Protein AF-A0A0F9RCK2-F1 (afdb_monomer)

Radius of gyration: 15.79 Å; Cα contacts (8 Å, |Δi|>4): 192; chains: 1; bounding box: 38×40×36 Å

Structure (mmCIF, N/CA/C/O backbone):
data_AF-A0A0F9RCK2-F1
#
_entry.id   AF-A0A0F9RCK2-F1
#
loop_
_atom_site.group_PDB
_atom_site.id
_atom_site.type_symbol
_atom_site.label_atom_id
_atom_site.label_alt_id
_atom_site.label_comp_id
_atom_site.label_asym_id
_atom_site.label_entity_id
_atom_site.label_seq_id
_atom_site.pdbx_PDB_ins_code
_atom_site.Cartn_x
_atom_site.Cartn_y
_atom_site.Cartn_z
_atom_site.occupancy
_atom_site.B_iso_or_equiv
_atom_site.auth_seq_id
_atom_site.auth_comp_id
_atom_site.auth_asym_id
_atom_site.auth_atom_id
_atom_site.pdbx_PDB_model_num
ATOM 1 N N . MET A 1 1 ? -6.130 -1.123 -17.883 1.00 74.88 1 MET A N 1
ATOM 2 C CA . MET A 1 1 ? -4.800 -0.525 -18.127 1.00 74.88 1 MET A CA 1
ATOM 3 C C . MET A 1 1 ? -3.761 -1.608 -17.875 1.00 74.88 1 MET A C 1
ATOM 5 O O . MET A 1 1 ? -4.037 -2.481 -17.060 1.00 74.88 1 MET A O 1
ATOM 9 N N . GLU A 1 2 ? -2.631 -1.621 -18.583 1.00 87.81 2 GLU A N 1
ATOM 10 C CA . GLU A 1 2 ? -1.546 -2.560 -18.251 1.00 87.81 2 GLU A CA 1
ATOM 11 C C . GLU A 1 2 ? -0.786 -2.008 -17.026 1.00 87.81 2 GLU A C 1
ATOM 13 O O . GLU A 1 2 ? -0.338 -0.863 -17.091 1.00 87.81 2 GLU A O 1
ATOM 18 N N . PRO A 1 3 ? -0.683 -2.752 -15.907 1.00 93.19 3 PRO A N 1
ATOM 19 C CA . PRO A 1 3 ? 0.013 -2.284 -14.705 1.00 93.19 3 PRO A CA 1
ATOM 20 C C . PRO A 1 3 ? 1.535 -2.340 -14.873 1.00 93.19 3 PRO A C 1
ATOM 22 O O . PRO A 1 3 ? 2.035 -3.092 -15.712 1.00 93.19 3 PRO A O 1
ATOM 25 N N . LEU A 1 4 ? 2.283 -1.670 -13.988 1.00 91.81 4 LEU A N 1
ATOM 26 C CA . LEU A 1 4 ? 3.746 -1.843 -13.924 1.00 91.81 4 LEU A CA 1
ATOM 27 C C . LEU A 1 4 ? 4.154 -3.285 -13.597 1.00 91.81 4 LEU A C 1
ATOM 29 O O . LEU A 1 4 ? 5.189 -3.760 -14.058 1.00 91.81 4 LEU A O 1
ATOM 33 N N . SER A 1 5 ? 3.352 -3.996 -12.799 1.00 94.88 5 SER A N 1
ATOM 34 C CA . SER A 1 5 ? 3.598 -5.399 -12.470 1.00 94.88 5 SER A CA 1
ATOM 35 C C . SER A 1 5 ? 2.308 -6.134 -12.118 1.00 94.88 5 SER A C 1
ATOM 37 O O . SER A 1 5 ? 1.696 -5.903 -11.077 1.00 94.88 5 SER A O 1
ATOM 39 N N . LYS A 1 6 ? 1.912 -7.097 -12.961 1.00 96.56 6 LYS A N 1
ATOM 40 C CA . LYS A 1 6 ? 0.765 -7.983 -12.680 1.00 96.56 6 LYS A CA 1
ATOM 41 C C . LYS A 1 6 ? 0.979 -8.805 -11.409 1.00 96.56 6 LYS A C 1
ATOM 43 O O . LYS A 1 6 ? 0.042 -9.001 -10.645 1.00 96.56 6 LYS A O 1
ATOM 48 N N . ALA A 1 7 ? 2.212 -9.254 -11.173 1.00 96.88 7 ALA A N 1
ATOM 49 C CA . ALA A 1 7 ? 2.560 -10.020 -9.982 1.00 96.88 7 ALA A CA 1
ATOM 50 C C . ALA A 1 7 ? 2.448 -9.167 -8.707 1.00 96.88 7 ALA A C 1
ATOM 52 O O . ALA A 1 7 ? 1.982 -9.665 -7.686 1.00 96.88 7 ALA A O 1
ATOM 53 N N . PHE A 1 8 ? 2.788 -7.874 -8.779 1.00 97.88 8 PHE A N 1
ATOM 54 C CA . PHE A 1 8 ? 2.608 -6.967 -7.647 1.00 97.88 8 PHE A CA 1
ATOM 55 C C . PHE A 1 8 ? 1.126 -6.760 -7.322 1.00 97.88 8 PHE A C 1
ATOM 57 O O . PHE A 1 8 ? 0.749 -6.852 -6.159 1.00 97.88 8 PHE A O 1
ATOM 64 N N . ASN A 1 9 ? 0.259 -6.601 -8.330 1.00 98.38 9 ASN A N 1
ATOM 65 C CA . ASN A 1 9 ? -1.189 -6.531 -8.096 1.00 98.38 9 ASN A CA 1
ATOM 66 C C . ASN A 1 9 ? -1.710 -7.779 -7.362 1.00 98.38 9 ASN A C 1
ATOM 68 O O . ASN A 1 9 ? -2.509 -7.660 -6.437 1.00 98.38 9 ASN A O 1
ATOM 72 N N . VAL A 1 10 ? -1.236 -8.975 -7.739 1.00 98.19 10 VAL A N 1
ATOM 73 C CA . VAL A 1 10 ? -1.588 -10.224 -7.040 1.00 98.19 10 VAL A CA 1
ATOM 74 C C . VAL A 1 10 ? -1.110 -10.191 -5.588 1.00 98.19 10 VAL A C 1
ATOM 76 O O . VAL A 1 10 ? -1.874 -10.564 -4.696 1.00 98.19 10 VAL A O 1
ATOM 79 N N . ALA A 1 11 ? 0.110 -9.713 -5.329 1.00 98.44 11 ALA A N 1
ATOM 80 C CA . ALA A 1 11 ? 0.637 -9.580 -3.974 1.00 98.44 11 ALA A CA 1
ATOM 81 C C . ALA A 1 11 ? -0.206 -8.622 -3.120 1.00 98.44 11 ALA A C 1
ATOM 83 O O . ALA A 1 11 ? -0.597 -8.986 -2.012 1.00 98.44 11 ALA A O 1
ATOM 84 N N . VAL A 1 12 ? -0.553 -7.453 -3.665 1.00 98.69 12 VAL A N 1
ATOM 85 C CA . VAL A 1 12 ? -1.407 -6.451 -3.011 1.00 98.69 12 VAL A CA 1
ATOM 86 C C . VAL A 1 12 ? -2.754 -7.051 -2.616 1.00 98.69 12 VAL A C 1
ATOM 88 O O . VAL A 1 12 ? -3.128 -6.999 -1.446 1.00 98.69 12 VAL A O 1
ATOM 91 N N . ILE A 1 13 ? -3.460 -7.678 -3.561 1.00 98.50 13 ILE A N 1
ATOM 92 C CA . ILE A 1 13 ? -4.769 -8.293 -3.300 1.00 98.50 13 ILE A CA 1
ATOM 93 C C . ILE A 1 13 ? -4.653 -9.419 -2.267 1.00 98.50 13 ILE A C 1
ATOM 95 O O . ILE A 1 13 ? -5.479 -9.521 -1.361 1.00 98.50 13 ILE A O 1
ATOM 99 N N . THR A 1 14 ? -3.619 -10.255 -2.374 1.00 98.25 14 THR A N 1
ATOM 100 C CA . THR A 1 14 ? -3.404 -11.382 -1.454 1.00 98.25 14 THR A CA 1
ATOM 101 C C . THR A 1 14 ? -3.193 -10.899 -0.022 1.00 98.25 14 THR A C 1
ATOM 103 O O . THR A 1 14 ? -3.805 -11.434 0.904 1.00 98.25 14 THR A O 1
ATOM 106 N N . ILE A 1 15 ? -2.353 -9.880 0.169 1.00 98.62 15 ILE A N 1
ATOM 107 C CA . ILE A 1 15 ? -2.070 -9.327 1.495 1.00 98.62 15 ILE A CA 1
ATOM 108 C C . ILE A 1 15 ? -3.303 -8.604 2.039 1.00 98.62 15 ILE A C 1
ATOM 110 O O . ILE A 1 15 ? -3.713 -8.889 3.162 1.00 98.62 15 ILE A O 1
ATOM 114 N N . ALA A 1 16 ? -3.952 -7.754 1.238 1.00 98.56 16 ALA A N 1
ATOM 115 C CA . ALA A 1 16 ? -5.158 -7.042 1.654 1.00 98.56 16 ALA A CA 1
ATOM 116 C C . ALA A 1 16 ? -6.272 -8.004 2.102 1.00 98.56 16 ALA A C 1
ATOM 118 O O . ALA A 1 16 ? -6.837 -7.818 3.175 1.00 98.56 16 ALA A O 1
ATOM 119 N N . ASN A 1 17 ? -6.525 -9.084 1.353 1.00 98.06 17 ASN A N 1
ATOM 120 C CA . ASN A 1 17 ? -7.518 -10.101 1.722 1.00 98.06 17 ASN A CA 1
ATOM 121 C C . ASN A 1 17 ? -7.148 -10.870 2.996 1.00 98.06 17 ASN A C 1
ATOM 123 O O . ASN A 1 17 ? -8.029 -11.330 3.719 1.00 98.06 17 ASN A O 1
ATOM 127 N N . ARG A 1 18 ? -5.852 -11.033 3.285 1.00 97.88 18 ARG A N 1
ATOM 128 C CA . ARG A 1 18 ? -5.401 -11.680 4.521 1.00 97.88 18 ARG A CA 1
ATOM 129 C C . ARG A 1 18 ? -5.590 -10.778 5.740 1.00 97.88 18 ARG A C 1
ATOM 131 O O . ARG A 1 18 ? -5.920 -11.284 6.808 1.00 97.88 18 ARG A O 1
ATOM 138 N N . LEU A 1 19 ? -5.371 -9.476 5.579 1.00 97.88 19 LEU A N 1
ATOM 139 C CA . LEU A 1 19 ? -5.558 -8.481 6.639 1.00 97.88 19 LEU A CA 1
ATOM 140 C C . LEU A 1 19 ? -7.041 -8.163 6.873 1.00 97.88 19 LEU A C 1
ATOM 142 O O . LEU A 1 19 ? -7.450 -7.963 8.013 1.00 97.88 19 LEU A O 1
ATOM 146 N N . HIS A 1 20 ? -7.843 -8.188 5.806 1.00 97.38 20 HIS A N 1
ATOM 147 C CA . HIS A 1 20 ? -9.269 -7.857 5.803 1.00 97.38 20 HIS A CA 1
ATOM 148 C C . HIS A 1 20 ? -10.102 -9.015 5.221 1.00 97.38 20 HIS A C 1
ATOM 150 O O . HIS A 1 20 ? -10.667 -8.885 4.133 1.00 97.38 20 HIS A O 1
ATOM 156 N N . PRO A 1 21 ? -10.213 -10.167 5.912 1.00 96.94 21 PRO A N 1
ATOM 157 C CA . PRO A 1 21 ? -10.888 -11.359 5.380 1.00 96.94 21 PRO A CA 1
ATOM 158 C C . PRO A 1 21 ? -12.396 -11.172 5.146 1.00 96.94 21 PRO A C 1
ATOM 160 O O . PRO A 1 21 ? -13.001 -11.914 4.376 1.00 96.94 21 PRO A O 1
ATOM 163 N N . THR A 1 22 ? -13.011 -10.181 5.794 1.00 95.50 22 THR A N 1
ATOM 164 C CA . THR A 1 22 ? -14.413 -9.769 5.596 1.00 95.50 22 THR A CA 1
ATOM 165 C C . THR A 1 22 ? -14.548 -8.549 4.672 1.00 95.50 22 THR A C 1
ATOM 167 O O . THR A 1 22 ? -15.624 -7.946 4.577 1.00 95.50 22 THR A O 1
ATOM 170 N N . GLY A 1 23 ? -13.460 -8.185 3.989 1.00 96.75 23 GLY A N 1
ATOM 171 C CA . GLY A 1 23 ? -13.345 -7.009 3.136 1.00 96.75 23 GLY A CA 1
ATOM 172 C C . GLY A 1 23 ? -13.143 -5.702 3.906 1.00 96.75 23 GLY A C 1
ATOM 173 O O . GLY A 1 23 ? -13.084 -5.669 5.133 1.00 96.75 23 GLY A O 1
ATOM 174 N N . TYR A 1 24 ? -13.063 -4.619 3.143 1.00 98.31 24 TYR A N 1
ATOM 175 C CA . TYR A 1 24 ? -12.975 -3.231 3.594 1.00 98.31 24 TYR A CA 1
ATOM 176 C C . TYR A 1 24 ? -14.004 -2.394 2.824 1.00 98.31 24 TYR A C 1
ATOM 178 O O . TYR A 1 24 ? -14.537 -2.835 1.803 1.00 98.31 24 TYR A O 1
ATOM 186 N N . ASP A 1 25 ? -14.295 -1.202 3.325 1.00 98.31 25 ASP A N 1
ATOM 187 C CA . ASP A 1 25 ? -15.218 -0.253 2.715 1.00 98.31 25 ASP A CA 1
ATOM 188 C C . ASP A 1 25 ? -14.458 0.769 1.866 1.00 98.31 25 ASP A C 1
ATOM 190 O O . ASP A 1 25 ? -13.287 1.070 2.103 1.00 98.31 25 ASP A O 1
ATOM 194 N N . VAL A 1 26 ? -15.131 1.294 0.847 1.00 97.88 26 VAL A N 1
ATOM 195 C CA . VAL A 1 26 ? -14.572 2.250 -0.113 1.00 97.88 26 VAL A CA 1
ATOM 196 C C . VAL A 1 26 ? -15.529 3.434 -0.201 1.00 97.88 26 VAL A C 1
ATOM 198 O O . VAL A 1 26 ? -16.706 3.246 -0.513 1.00 97.88 26 VAL A O 1
ATOM 201 N N . GLY A 1 27 ? -15.055 4.650 0.076 1.00 95.94 27 GLY A N 1
ATOM 202 C CA . GLY A 1 27 ? -15.934 5.818 0.163 1.00 95.94 27 GLY A CA 1
ATOM 203 C C . GLY A 1 27 ? -15.222 7.168 0.211 1.00 95.94 27 GLY A C 1
ATOM 204 O O . GLY A 1 27 ? -14.001 7.254 0.105 1.00 95.94 27 GLY A O 1
ATOM 205 N N . ASP A 1 28 ? -16.027 8.222 0.329 1.00 93.62 28 ASP A N 1
ATOM 206 C CA . ASP A 1 28 ? -15.603 9.617 0.466 1.00 93.62 28 ASP A CA 1
ATOM 207 C C . ASP A 1 28 ? -16.640 10.353 1.348 1.00 93.62 28 ASP A C 1
ATOM 209 O O . ASP A 1 28 ? -17.830 10.311 1.013 1.00 93.62 28 ASP A O 1
ATOM 213 N N . PRO A 1 29 ? -16.257 10.969 2.485 1.00 92.38 29 PRO A N 1
ATOM 214 C CA . PRO A 1 29 ? -14.897 11.087 3.014 1.00 92.38 29 PRO A CA 1
ATOM 215 C C . PRO A 1 29 ? -14.349 9.768 3.568 1.00 92.38 29 PRO A C 1
ATOM 217 O O . PRO A 1 29 ? -15.085 8.957 4.129 1.00 92.38 29 PRO A O 1
ATOM 220 N N . ALA A 1 30 ? -13.037 9.584 3.436 1.00 94.75 30 ALA A N 1
ATOM 221 C CA . ALA A 1 30 ? -12.275 8.557 4.142 1.00 94.75 30 ALA A CA 1
ATOM 222 C C . ALA A 1 30 ? -11.375 9.213 5.206 1.00 94.75 30 ALA A C 1
ATOM 224 O O . ALA A 1 30 ? -11.096 10.412 5.096 1.00 94.75 30 ALA A O 1
ATOM 225 N N . PRO A 1 31 ? -10.919 8.464 6.227 1.00 96.69 31 PRO A N 1
ATOM 226 C CA . PRO A 1 31 ? -10.019 8.996 7.241 1.00 96.69 31 PRO A CA 1
ATOM 227 C C . PRO A 1 31 ? -8.751 9.614 6.644 1.00 96.69 31 PRO A C 1
ATOM 229 O O . PRO A 1 31 ? -8.097 9.025 5.788 1.00 96.69 31 PRO A O 1
ATOM 232 N N . SER A 1 32 ? -8.400 10.804 7.120 1.00 94.81 32 SER A N 1
ATOM 233 C CA . SER A 1 32 ? -7.214 11.568 6.707 1.00 94.81 32 SER A CA 1
ATOM 234 C C . SER A 1 32 ? -6.180 11.717 7.826 1.00 94.81 32 SER A C 1
ATOM 236 O O . SER A 1 32 ? -5.080 12.229 7.615 1.00 94.81 32 SER A O 1
ATOM 238 N N . THR A 1 33 ? -6.528 11.263 9.032 1.00 97.69 33 THR A N 1
ATOM 239 C CA . THR A 1 33 ? -5.650 11.230 10.201 1.00 97.69 33 THR A CA 1
ATOM 240 C C . THR A 1 33 ? -5.760 9.893 10.926 1.00 97.69 33 THR A C 1
ATOM 242 O O . THR A 1 33 ? -6.763 9.186 10.824 1.00 97.69 33 THR A O 1
ATOM 245 N N . LEU A 1 34 ? -4.745 9.570 11.734 1.00 98.00 34 LEU A N 1
ATOM 246 C CA . LEU A 1 34 ? -4.761 8.365 12.567 1.00 98.00 34 LEU A CA 1
ATOM 247 C C . LEU A 1 34 ? -5.948 8.357 13.540 1.00 98.00 34 LEU A C 1
ATOM 249 O O . LEU A 1 34 ? -6.542 7.306 13.757 1.00 98.00 34 LEU A O 1
ATOM 253 N N . GLN A 1 35 ? -6.307 9.521 14.089 1.00 98.38 35 GLN A N 1
ATOM 254 C CA . GLN A 1 35 ? -7.439 9.642 15.005 1.00 98.38 35 GLN A CA 1
ATOM 255 C C . GLN A 1 35 ? -8.759 9.325 14.294 1.00 98.38 35 GLN A C 1
ATOM 257 O O . GLN A 1 35 ? -9.513 8.486 14.769 1.00 98.38 35 GLN A O 1
ATOM 262 N N . GLU A 1 36 ? -9.002 9.922 13.122 1.00 98.38 36 GLU A N 1
ATOM 263 C CA . GLU A 1 36 ? -10.199 9.638 12.316 1.00 98.38 36 GLU A CA 1
ATOM 264 C C . GLU A 1 36 ? -10.286 8.157 11.931 1.00 98.38 36 GLU A C 1
ATOM 266 O O . GLU A 1 36 ? -11.368 7.570 11.951 1.00 98.38 36 GLU A O 1
ATOM 271 N N . LEU A 1 37 ? -9.144 7.538 11.614 1.00 98.25 37 LEU A N 1
ATOM 272 C CA . LEU A 1 37 ? -9.076 6.126 11.253 1.00 98.25 37 LEU A CA 1
ATOM 273 C C . LEU A 1 37 ? -9.424 5.229 12.446 1.00 98.25 37 LEU A C 1
ATOM 275 O O . LEU A 1 37 ? -10.226 4.303 12.319 1.00 98.25 37 LEU A O 1
ATOM 279 N N . GLN A 1 38 ? -8.845 5.520 13.612 1.00 98.44 38 GLN A N 1
ATOM 280 C CA . GLN A 1 38 ? -9.134 4.806 14.852 1.00 98.44 38 GLN A CA 1
ATOM 281 C C . GLN A 1 38 ? -10.599 4.966 15.257 1.00 98.44 38 GLN A C 1
ATOM 283 O O . GLN A 1 38 ? -11.246 3.971 15.573 1.00 98.44 38 GLN A O 1
ATOM 288 N N . ASP A 1 39 ? -11.144 6.181 15.200 1.00 98.38 39 ASP A N 1
ATOM 289 C CA . ASP A 1 39 ? -12.539 6.458 15.547 1.00 98.38 39 ASP A CA 1
ATOM 290 C C . ASP A 1 39 ? -13.508 5.728 14.613 1.00 98.38 39 ASP A C 1
ATOM 292 O O . ASP A 1 39 ? -14.483 5.126 15.076 1.00 98.38 39 ASP A O 1
ATOM 296 N N . HIS A 1 40 ? -13.212 5.713 13.309 1.00 98.19 40 HIS A N 1
ATOM 297 C CA . HIS A 1 40 ? -13.990 4.961 12.333 1.00 98.19 40 HIS A CA 1
ATOM 298 C C . HIS A 1 40 ? -13.988 3.464 12.662 1.00 98.19 40 HIS A C 1
ATOM 300 O O . HIS A 1 40 ? -15.058 2.886 12.854 1.00 98.19 40 HIS A O 1
ATOM 306 N N . ILE A 1 41 ? -12.809 2.847 12.799 1.00 97.88 41 ILE A N 1
ATOM 307 C CA . ILE A 1 41 ? -12.688 1.404 13.066 1.00 97.88 41 ILE A CA 1
ATOM 308 C C . ILE A 1 41 ? -13.317 1.039 14.416 1.00 97.88 41 ILE A C 1
ATOM 310 O O . ILE A 1 41 ? -14.009 0.028 14.510 1.00 97.88 41 ILE A O 1
ATOM 314 N N . ASN A 1 42 ? -13.148 1.864 15.452 1.00 97.62 42 ASN A N 1
ATOM 315 C CA . ASN A 1 42 ? -13.767 1.636 16.761 1.00 97.62 42 ASN A CA 1
ATOM 316 C C . ASN A 1 42 ? -15.303 1.688 16.703 1.00 97.62 42 ASN A C 1
ATOM 318 O O . ASN A 1 42 ? -15.968 1.029 17.499 1.00 97.62 42 ASN A O 1
ATOM 322 N N . THR A 1 43 ? -15.866 2.455 15.765 1.00 97.62 43 THR A N 1
ATOM 323 C CA . THR A 1 43 ? -17.317 2.607 15.597 1.00 97.62 43 THR A CA 1
ATOM 324 C C . THR A 1 43 ? -17.918 1.519 14.708 1.00 97.62 43 THR A C 1
ATOM 326 O O . THR A 1 43 ? -18.985 0.990 15.015 1.00 97.62 43 THR A O 1
ATOM 329 N N . THR A 1 44 ? -17.265 1.193 13.592 1.00 96.94 44 THR A N 1
ATOM 330 C CA . THR A 1 44 ? -17.819 0.319 12.542 1.00 96.94 44 THR A CA 1
ATOM 331 C C . THR A 1 44 ? -17.266 -1.104 12.587 1.00 96.94 44 THR A C 1
ATOM 333 O O . THR A 1 44 ? -17.877 -2.021 12.040 1.00 96.94 44 THR A O 1
ATOM 336 N N . GLY A 1 45 ? -16.099 -1.298 13.206 1.00 96.44 45 GLY A N 1
ATOM 337 C CA . GLY A 1 45 ? -15.321 -2.533 13.130 1.00 96.44 45 GLY A CA 1
ATOM 338 C C . GLY A 1 45 ? -14.717 -2.802 11.748 1.00 96.44 45 GLY A C 1
ATOM 339 O O . GLY A 1 45 ? -14.290 -3.929 11.494 1.00 96.44 45 GLY A O 1
ATOM 340 N N . ARG A 1 46 ? -14.713 -1.819 10.836 1.00 97.44 46 ARG A N 1
ATOM 341 C CA . ARG A 1 46 ? -14.286 -1.981 9.437 1.00 97.44 46 ARG A CA 1
ATOM 342 C C . ARG A 1 46 ? -13.286 -0.910 9.018 1.00 97.44 46 ARG A C 1
ATOM 344 O O . ARG A 1 46 ? -13.302 0.201 9.528 1.00 97.44 46 ARG A O 1
ATOM 351 N N . MET 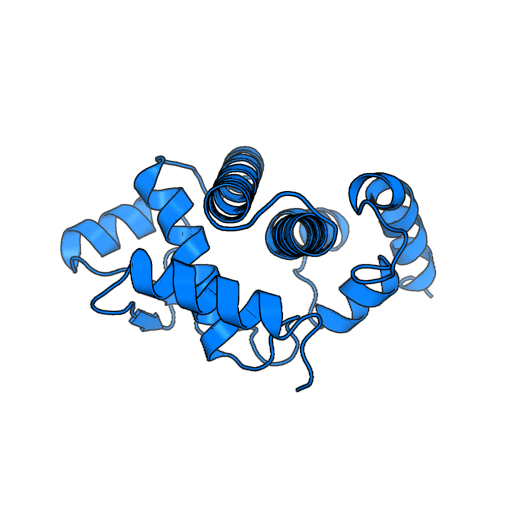A 1 47 ? -12.410 -1.268 8.082 1.00 98.31 47 MET A N 1
ATOM 352 C CA . MET A 1 47 ? -11.509 -0.338 7.398 1.00 98.31 47 MET A CA 1
ATOM 353 C C . MET A 1 47 ? -12.282 0.426 6.317 1.00 98.31 47 MET A C 1
ATOM 355 O O . MET A 1 47 ? -13.035 -0.206 5.581 1.00 98.31 47 MET A O 1
ATOM 359 N N . LEU A 1 48 ? -12.058 1.736 6.176 1.00 98.31 48 LEU A N 1
ATOM 360 C CA . LEU A 1 48 ? -12.629 2.571 5.112 1.00 98.31 48 LEU A CA 1
ATOM 361 C C . LEU A 1 48 ? -11.509 3.301 4.376 1.00 98.31 48 LEU A C 1
ATOM 363 O O . LEU A 1 48 ? -10.774 4.062 4.996 1.00 98.31 48 LEU A O 1
ATOM 367 N N . VAL A 1 49 ? -11.423 3.111 3.060 1.00 98.00 49 VAL A N 1
ATOM 368 C CA . VAL A 1 49 ? -10.408 3.752 2.212 1.00 98.00 49 VAL A CA 1
ATOM 369 C C . VAL A 1 49 ? -11.024 4.691 1.188 1.00 98.00 49 VAL A C 1
ATOM 371 O O . VAL A 1 49 ? -12.161 4.511 0.744 1.00 98.00 49 VAL A O 1
ATOM 374 N N . TRP A 1 50 ? -10.243 5.685 0.771 1.00 97.00 50 TRP A N 1
ATOM 375 C CA . TRP A 1 50 ? -10.690 6.659 -0.218 1.00 97.00 50 TRP A CA 1
ATOM 376 C C . TRP A 1 50 ? -10.865 6.048 -1.614 1.00 97.00 50 TRP A C 1
ATOM 378 O O . TRP A 1 50 ? -10.013 5.294 -2.093 1.00 97.00 50 TRP A O 1
ATOM 388 N N . ASN A 1 51 ? -11.956 6.414 -2.292 1.00 95.06 51 ASN A N 1
ATOM 389 C CA . ASN A 1 51 ? -12.340 5.858 -3.594 1.00 95.06 51 ASN A CA 1
ATOM 390 C C . ASN A 1 51 ? -11.744 6.591 -4.819 1.00 95.06 51 ASN A C 1
ATOM 392 O O . ASN A 1 51 ? -11.882 6.107 -5.946 1.00 95.06 51 ASN A O 1
ATOM 396 N N . GLY A 1 52 ? -11.085 7.738 -4.622 1.00 92.50 52 GLY A N 1
ATOM 397 C CA . GLY A 1 52 ? -10.603 8.607 -5.699 1.00 92.50 52 GLY A CA 1
ATOM 398 C C . GLY A 1 52 ? -9.241 8.239 -6.307 1.00 92.50 52 GLY A C 1
ATOM 399 O O . GLY A 1 52 ? -8.656 7.192 -6.019 1.00 92.50 52 GLY A O 1
ATOM 400 N N . ALA A 1 53 ? -8.765 9.103 -7.218 1.00 88.88 53 ALA A N 1
ATOM 401 C CA . ALA A 1 53 ? -7.453 9.059 -7.892 1.00 88.88 53 ALA A CA 1
ATOM 402 C C . ALA A 1 53 ? -6.976 7.647 -8.297 1.00 88.88 53 ALA A C 1
ATOM 404 O O . ALA A 1 53 ? -5.876 7.219 -7.954 1.00 88.88 53 ALA A O 1
ATOM 405 N N . SER A 1 54 ? -7.837 6.896 -8.991 1.00 90.62 54 SER A N 1
ATOM 406 C CA . SER A 1 54 ? -7.590 5.489 -9.354 1.00 90.62 54 SER A CA 1
ATOM 407 C C . SER A 1 54 ? -7.485 5.238 -10.865 1.00 90.62 54 SER A C 1
ATOM 409 O O . SER A 1 54 ? -7.245 4.117 -11.296 1.00 90.62 54 SER A O 1
ATOM 411 N N . ASN A 1 55 ? -7.659 6.275 -11.686 1.00 87.25 55 ASN A N 1
ATOM 412 C CA . ASN A 1 55 ? -7.707 6.192 -13.149 1.00 87.25 55 ASN A CA 1
ATOM 413 C C . ASN A 1 55 ? -6.328 6.149 -13.831 1.00 87.25 55 ASN A C 1
ATOM 415 O O . ASN A 1 55 ? -6.237 5.659 -14.955 1.00 87.25 55 ASN A O 1
ATOM 419 N N . LYS A 1 56 ? -5.281 6.677 -13.188 1.00 88.62 56 LYS A N 1
ATOM 420 C CA . LYS A 1 56 ? -3.910 6.762 -13.726 1.00 88.62 56 LYS A CA 1
ATOM 421 C C . LYS A 1 56 ? -2.865 6.310 -12.702 1.00 88.62 56 LYS A C 1
ATOM 423 O O . LYS A 1 56 ? -1.872 6.993 -12.452 1.00 88.62 56 LYS A O 1
ATOM 428 N N . THR A 1 57 ? -3.136 5.177 -12.065 1.00 93.19 57 THR A N 1
ATOM 429 C CA . THR A 1 57 ? -2.252 4.589 -11.054 1.00 93.19 57 THR A CA 1
ATOM 430 C C . THR A 1 57 ? -1.329 3.539 -11.655 1.00 93.19 57 THR A C 1
ATOM 432 O O . THR A 1 57 ? -1.503 3.139 -12.805 1.00 93.19 57 THR A O 1
ATOM 435 N N . ILE A 1 58 ? -0.366 3.052 -10.868 1.00 94.56 58 ILE A N 1
ATOM 436 C CA . ILE A 1 58 ? 0.521 1.948 -11.278 1.00 94.56 58 ILE A CA 1
ATOM 437 C C . ILE A 1 58 ? -0.176 0.580 -11.383 1.00 94.56 58 ILE A C 1
ATOM 439 O O . ILE A 1 58 ? 0.417 -0.406 -11.839 1.00 94.56 58 ILE A O 1
ATOM 443 N N . TYR A 1 59 ? -1.435 0.520 -10.948 1.00 96.50 59 TYR A N 1
ATOM 444 C CA . TYR A 1 59 ? -2.243 -0.684 -10.844 1.00 96.50 59 TYR A CA 1
ATOM 445 C C . TYR A 1 59 ? -3.104 -0.918 -12.090 1.00 96.50 59 TYR A C 1
ATOM 447 O O . TYR A 1 59 ? -3.332 -0.037 -12.914 1.00 96.50 59 TYR A O 1
ATOM 455 N N . ALA A 1 60 ? -3.622 -2.141 -12.239 1.00 94.75 60 ALA A N 1
ATOM 456 C CA . ALA A 1 60 ? -4.409 -2.499 -13.424 1.00 94.75 60 ALA A CA 1
ATOM 457 C C . ALA A 1 60 ? -5.824 -1.899 -13.395 1.00 94.75 60 ALA A C 1
ATOM 459 O O . ALA A 1 60 ? -6.424 -1.684 -14.456 1.00 94.75 60 ALA A O 1
ATOM 460 N N . CYS A 1 61 ? -6.354 -1.686 -12.187 1.00 95.31 61 CYS A N 1
ATOM 461 C CA . CYS A 1 61 ? -7.714 -1.239 -11.914 1.00 95.31 61 CYS A CA 1
ATOM 462 C C . CYS A 1 61 ? -7.828 -0.587 -10.525 1.00 95.31 61 CYS A C 1
ATOM 464 O O . CYS A 1 61 ? -6.936 -0.725 -9.678 1.00 95.31 61 CYS A O 1
ATOM 466 N N . SER A 1 62 ? -8.954 0.092 -10.289 1.00 96.75 62 SER A N 1
ATOM 467 C CA . SER A 1 62 ? -9.236 0.797 -9.036 1.00 96.75 62 SER A CA 1
ATOM 468 C C . SER A 1 62 ? -9.284 -0.135 -7.831 1.00 96.75 62 SER A C 1
ATOM 470 O O . SER A 1 62 ? -8.797 0.226 -6.768 1.00 96.75 62 SER A O 1
ATOM 472 N N . GLU A 1 63 ? -9.781 -1.360 -7.995 1.00 97.31 63 GLU A N 1
ATOM 473 C CA . GLU A 1 63 ? -9.896 -2.337 -6.912 1.00 97.31 63 GLU A CA 1
ATOM 474 C C . GLU A 1 63 ? -8.531 -2.690 -6.317 1.00 97.31 63 GLU A C 1
ATOM 476 O O . GLU A 1 63 ? -8.397 -2.804 -5.101 1.00 97.31 63 GLU A O 1
ATOM 481 N N . THR A 1 64 ? -7.498 -2.802 -7.158 1.00 98.00 64 THR A N 1
ATOM 482 C CA . THR A 1 64 ? -6.132 -3.051 -6.674 1.00 98.00 64 THR A CA 1
ATOM 483 C C . THR A 1 64 ? -5.577 -1.830 -5.941 1.00 98.00 64 THR A C 1
ATOM 485 O O . THR A 1 64 ? -4.923 -1.984 -4.914 1.00 98.00 64 THR A O 1
ATOM 488 N N . ASN A 1 65 ? -5.879 -0.618 -6.416 1.00 97.81 65 ASN A N 1
ATOM 489 C CA . ASN A 1 65 ? -5.485 0.611 -5.728 1.00 97.81 65 ASN A CA 1
ATOM 490 C C . ASN A 1 65 ? -6.146 0.720 -4.345 1.00 97.81 65 ASN A C 1
ATOM 492 O O . ASN A 1 65 ? -5.486 1.010 -3.352 1.00 97.81 65 ASN A O 1
ATOM 496 N N . TRP A 1 66 ? -7.446 0.433 -4.253 1.00 98.44 66 TRP A N 1
ATOM 497 C CA . TRP A 1 66 ? -8.162 0.424 -2.977 1.00 98.44 66 TRP A CA 1
ATOM 498 C C . TRP A 1 66 ? -7.638 -0.666 -2.039 1.00 98.44 66 TRP A C 1
ATOM 500 O O . TRP A 1 66 ? -7.496 -0.420 -0.847 1.00 98.44 66 TRP A O 1
ATOM 510 N N . ALA A 1 67 ? -7.283 -1.841 -2.565 1.00 98.69 67 ALA A N 1
ATOM 511 C CA . ALA A 1 67 ? -6.664 -2.903 -1.774 1.00 98.69 67 ALA A CA 1
ATOM 512 C C . ALA A 1 67 ? -5.297 -2.484 -1.221 1.00 98.69 67 ALA A C 1
ATOM 514 O O . ALA A 1 67 ? -4.999 -2.753 -0.057 1.00 98.69 67 ALA A O 1
ATOM 515 N N . PHE A 1 68 ? -4.487 -1.784 -2.022 1.00 98.62 68 PHE A N 1
ATOM 516 C CA . PHE A 1 68 ? -3.227 -1.217 -1.548 1.00 98.62 68 PHE A CA 1
ATOM 517 C C . PHE A 1 68 ? -3.460 -0.212 -0.420 1.00 98.62 68 PHE A C 1
ATOM 519 O O . PHE A 1 68 ? -2.810 -0.313 0.616 1.00 98.62 68 PHE A O 1
ATOM 526 N N . ARG A 1 69 ? -4.428 0.701 -0.577 1.00 98.38 69 ARG A N 1
ATOM 527 C CA . ARG A 1 69 ? -4.811 1.658 0.475 1.00 98.38 69 ARG A CA 1
ATOM 528 C C . ARG A 1 69 ? -5.272 0.948 1.746 1.00 98.38 69 ARG A C 1
ATOM 530 O O . ARG A 1 69 ? -4.847 1.312 2.829 1.00 98.38 69 ARG A O 1
ATOM 537 N N . ALA A 1 70 ? -6.066 -0.115 1.626 1.00 98.69 70 ALA A N 1
ATOM 538 C CA . ALA A 1 70 ? -6.573 -0.844 2.790 1.00 98.69 70 ALA A CA 1
ATOM 539 C C . ALA A 1 70 ? -5.453 -1.566 3.543 1.00 98.69 70 ALA A C 1
ATOM 541 O O . ALA A 1 70 ? -5.475 -1.653 4.772 1.00 98.69 70 ALA A O 1
ATOM 542 N N . TRP A 1 71 ? -4.466 -2.086 2.814 1.00 98.75 71 TRP A N 1
ATOM 543 C CA . TRP A 1 71 ? -3.246 -2.630 3.397 1.00 98.75 71 TRP A CA 1
ATOM 544 C C . TRP A 1 71 ? -2.397 -1.537 4.065 1.00 98.75 71 TRP A C 1
ATOM 546 O O . TRP A 1 71 ? -1.946 -1.716 5.195 1.00 98.75 71 TRP A O 1
ATOM 556 N N . HIS A 1 72 ? -2.222 -0.401 3.400 1.00 98.62 72 HIS A N 1
ATOM 557 C CA . HIS A 1 72 ? -1.465 0.739 3.903 1.00 98.62 72 HIS A CA 1
ATOM 558 C C . HIS A 1 72 ? -2.068 1.327 5.190 1.00 98.62 72 HIS A C 1
ATOM 560 O O . HIS A 1 72 ? -1.399 1.385 6.223 1.00 98.62 72 HIS A O 1
ATOM 566 N N . ASP A 1 73 ? -3.361 1.648 5.183 1.00 98.56 73 ASP A N 1
ATOM 567 C CA . ASP A 1 73 ? -4.073 2.196 6.341 1.00 98.56 73 ASP A CA 1
ATOM 568 C C . ASP A 1 73 ? -4.123 1.182 7.497 1.00 98.56 73 ASP A C 1
ATOM 570 O O . ASP A 1 73 ? -4.075 1.554 8.671 1.00 98.56 73 ASP A O 1
ATOM 574 N N . TRP A 1 74 ? -4.130 -0.124 7.196 1.00 98.69 74 TRP A N 1
ATOM 575 C CA . TRP A 1 74 ? -3.987 -1.160 8.222 1.00 98.69 74 TRP A CA 1
ATOM 576 C C . TRP A 1 74 ? -2.639 -1.074 8.945 1.00 98.69 74 TRP A C 1
ATOM 578 O O . TRP A 1 74 ? -2.602 -1.259 10.164 1.00 98.69 74 TRP A O 1
ATOM 588 N N . CYS A 1 75 ? -1.545 -0.753 8.245 1.00 98.69 75 CYS A N 1
ATOM 589 C CA . CYS A 1 75 ? -0.249 -0.511 8.882 1.00 98.69 75 CYS A CA 1
ATOM 590 C C . CYS A 1 75 ? -0.314 0.713 9.808 1.00 98.69 75 CYS A C 1
ATOM 592 O O . CYS A 1 75 ? 0.176 0.649 10.936 1.00 98.69 75 CYS A O 1
ATOM 594 N N . HIS A 1 76 ? -0.966 1.798 9.378 1.00 98.62 76 HIS A N 1
ATOM 595 C CA . HIS A 1 76 ? -1.163 2.978 10.223 1.00 98.62 76 HIS A CA 1
ATOM 596 C C . HIS A 1 76 ? -1.939 2.659 11.498 1.00 98.62 76 HIS A C 1
ATOM 598 O O . HIS A 1 76 ? -1.481 2.974 12.599 1.00 98.62 76 HIS A O 1
ATOM 604 N N . TYR A 1 77 ? -3.078 1.984 11.360 1.00 98.56 77 TYR A N 1
ATOM 605 C CA . TYR A 1 77 ? -3.919 1.596 12.485 1.00 98.56 77 TYR A CA 1
ATOM 606 C C . TYR A 1 77 ? -3.194 0.646 13.447 1.00 98.56 77 TYR A C 1
ATOM 608 O O . TYR A 1 77 ? -3.079 0.932 14.639 1.00 98.56 77 TYR A O 1
ATOM 616 N N . THR A 1 78 ? -2.658 -0.460 12.926 1.00 98.50 78 THR A N 1
ATOM 617 C CA . THR A 1 78 ? -2.094 -1.554 13.733 1.00 98.50 78 THR A CA 1
ATOM 618 C C . THR A 1 78 ? -0.855 -1.125 14.509 1.00 98.50 78 THR A C 1
ATOM 620 O O . THR A 1 78 ? -0.660 -1.546 15.648 1.00 98.50 78 THR A O 1
ATOM 623 N N . TYR A 1 79 ? -0.024 -0.270 13.911 1.00 98.44 79 TYR A N 1
ATOM 624 C CA . TYR A 1 79 ? 1.234 0.179 14.509 1.00 98.44 79 TYR A CA 1
ATOM 625 C C . TYR A 1 79 ? 1.151 1.596 15.091 1.00 98.44 79 TYR A C 1
ATOM 627 O O . TYR A 1 79 ? 2.175 2.150 15.492 1.00 98.44 79 TYR A O 1
ATOM 635 N N . ASN A 1 80 ? -0.054 2.172 15.174 1.00 98.44 80 ASN A N 1
ATOM 636 C CA . ASN A 1 80 ? -0.312 3.505 15.723 1.00 98.44 80 ASN A CA 1
ATOM 637 C C . ASN A 1 80 ? 0.577 4.592 15.080 1.00 98.44 80 ASN A C 1
ATOM 639 O O . ASN A 1 80 ? 1.228 5.385 15.769 1.00 98.44 80 ASN A O 1
ATOM 643 N N . LEU A 1 81 ? 0.635 4.599 13.745 1.00 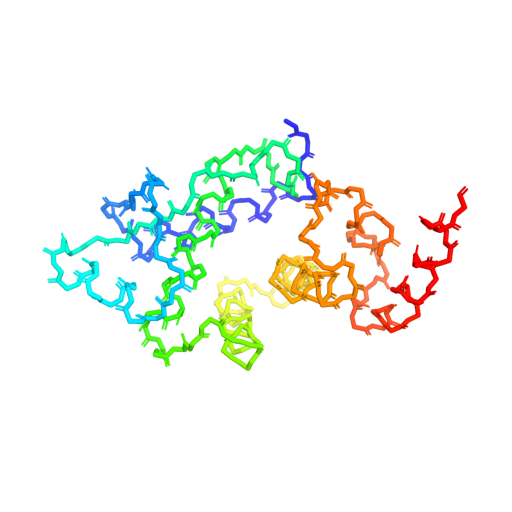98.38 81 LEU A N 1
ATOM 644 C CA . LEU A 1 81 ? 1.478 5.497 12.954 1.00 98.38 81 LEU A CA 1
ATOM 645 C C . LEU A 1 81 ? 0.656 6.653 12.392 1.00 98.38 81 LEU A C 1
ATOM 647 O O . LEU A 1 81 ? -0.389 6.457 11.777 1.00 98.38 81 LEU A O 1
ATOM 651 N N . LYS A 1 82 ? 1.147 7.877 12.573 1.00 97.81 82 LYS A N 1
ATOM 652 C CA . LYS A 1 82 ? 0.501 9.082 12.045 1.00 97.81 82 LYS A CA 1
ATOM 653 C C . LYS A 1 82 ? 0.626 9.165 10.521 1.00 97.81 82 LYS A C 1
ATOM 655 O O . LYS A 1 82 ? 1.545 8.601 9.944 1.00 97.81 82 LYS A O 1
ATOM 660 N N . PHE A 1 83 ? -0.255 9.938 9.899 1.00 95.50 83 PHE A N 1
ATOM 661 C CA . PHE A 1 83 ? -0.221 10.280 8.470 1.00 95.50 83 PHE A CA 1
ATOM 662 C C . PHE A 1 83 ? 0.725 11.472 8.234 1.00 95.50 83 PHE A C 1
ATOM 664 O O . PHE A 1 83 ? 0.376 12.491 7.641 1.00 95.50 83 PHE A O 1
ATOM 671 N N . ASP A 1 84 ? 1.917 11.388 8.824 1.00 94.88 84 ASP A N 1
ATOM 672 C CA . ASP A 1 84 ? 3.007 12.340 8.649 1.00 94.88 84 ASP A CA 1
ATOM 673 C C . ASP A 1 84 ? 4.212 11.627 8.033 1.00 94.88 84 ASP A C 1
ATOM 675 O O . ASP A 1 84 ? 4.272 10.403 7.985 1.00 94.88 84 ASP A O 1
ATOM 679 N N . LYS A 1 85 ? 5.207 12.387 7.574 1.00 93.88 85 LYS A N 1
ATOM 680 C CA . LYS A 1 85 ? 6.366 11.833 6.860 1.00 93.88 85 LYS A CA 1
ATOM 681 C C . LYS A 1 85 ? 7.079 10.699 7.608 1.00 93.88 85 LYS A C 1
ATOM 683 O O . LYS A 1 85 ? 7.627 9.795 6.977 1.00 93.88 85 LYS A O 1
ATOM 688 N N . GLU A 1 86 ? 7.144 10.769 8.937 1.00 96.56 86 GLU A N 1
ATOM 689 C CA . GLU A 1 86 ? 7.786 9.723 9.732 1.00 96.56 86 GLU A CA 1
ATOM 690 C C . GLU A 1 86 ? 6.914 8.467 9.787 1.00 96.56 86 GLU A C 1
ATOM 692 O O . GLU A 1 86 ? 7.430 7.358 9.627 1.00 96.56 86 GLU A O 1
ATOM 697 N N . GLY A 1 87 ? 5.607 8.632 9.991 1.00 97.62 87 GLY A N 1
ATOM 698 C CA . GLY A 1 87 ? 4.657 7.529 9.985 1.00 97.62 87 GLY A CA 1
ATOM 699 C C . GLY A 1 87 ? 4.534 6.853 8.620 1.00 97.62 87 GLY A C 1
ATOM 700 O O . GLY A 1 87 ? 4.616 5.630 8.571 1.00 97.62 87 GLY A O 1
ATOM 701 N N . GLU A 1 88 ? 4.479 7.617 7.528 1.00 97.19 88 GLU A N 1
ATOM 702 C CA . GLU A 1 88 ? 4.495 7.112 6.144 1.00 97.19 88 GLU A CA 1
ATOM 703 C C . GLU A 1 88 ? 5.738 6.258 5.871 1.00 97.19 88 GLU A C 1
ATOM 705 O O . GLU A 1 88 ? 5.655 5.147 5.348 1.00 97.19 88 GLU A O 1
ATOM 710 N N . ARG A 1 89 ? 6.916 6.723 6.313 1.00 97.44 89 ARG A N 1
ATOM 711 C CA . ARG A 1 89 ? 8.165 5.962 6.171 1.00 97.44 89 ARG A CA 1
ATOM 712 C C . ARG A 1 89 ? 8.114 4.641 6.934 1.00 97.44 89 ARG A C 1
ATOM 714 O O . ARG A 1 89 ? 8.577 3.625 6.424 1.00 97.44 89 ARG A O 1
ATOM 721 N N . LYS A 1 90 ? 7.573 4.644 8.153 1.00 98.38 90 LYS A N 1
ATOM 722 C CA . LYS A 1 90 ? 7.431 3.420 8.957 1.00 98.38 90 LYS A CA 1
ATOM 723 C C . LYS A 1 90 ? 6.411 2.463 8.339 1.00 98.38 90 LYS A C 1
ATOM 725 O O . LYS A 1 90 ? 6.705 1.277 8.238 1.00 98.38 90 LYS A O 1
ATOM 730 N N . ALA A 1 91 ? 5.262 2.967 7.890 1.00 98.31 91 ALA A N 1
ATOM 731 C CA . ALA A 1 91 ? 4.243 2.175 7.203 1.00 98.31 91 ALA A CA 1
ATOM 732 C C . ALA A 1 91 ? 4.805 1.546 5.919 1.00 98.31 91 ALA A C 1
ATOM 734 O O . ALA A 1 91 ? 4.597 0.357 5.676 1.00 98.31 91 ALA A O 1
ATOM 735 N N . CYS A 1 92 ? 5.602 2.304 5.161 1.00 98.19 92 CYS A N 1
ATOM 736 C CA . CYS A 1 92 ? 6.319 1.818 3.988 1.00 98.19 92 CYS A CA 1
ATOM 737 C C . CYS A 1 92 ? 7.250 0.640 4.316 1.00 98.19 92 CYS A C 1
ATOM 739 O O . CYS A 1 92 ? 7.151 -0.415 3.686 1.00 98.19 92 CYS A O 1
ATOM 741 N N . GLU A 1 93 ? 8.116 0.770 5.327 1.00 98.44 93 GLU A N 1
ATOM 742 C CA . GLU A 1 93 ? 9.013 -0.326 5.722 1.00 98.44 93 GLU A CA 1
ATOM 743 C C . GLU A 1 93 ? 8.244 -1.559 6.215 1.00 98.44 93 GLU A C 1
ATOM 745 O O . GLU A 1 93 ? 8.574 -2.674 5.821 1.00 98.44 93 GLU A O 1
ATOM 750 N N . ILE A 1 94 ? 7.153 -1.379 6.963 1.00 98.69 94 ILE A N 1
ATOM 751 C CA . ILE A 1 94 ? 6.287 -2.491 7.386 1.00 98.69 94 ILE A CA 1
ATOM 752 C C . ILE A 1 94 ? 5.666 -3.205 6.175 1.00 98.69 94 ILE A C 1
ATOM 754 O O . ILE A 1 94 ? 5.631 -4.436 6.126 1.00 98.69 94 ILE A O 1
ATOM 758 N N . GLN A 1 95 ? 5.194 -2.468 5.164 1.00 98.62 95 GLN A N 1
ATOM 759 C CA . GLN A 1 95 ? 4.680 -3.081 3.935 1.00 98.62 95 GLN A CA 1
ATOM 760 C C . GLN A 1 95 ? 5.767 -3.866 3.187 1.00 98.62 95 GLN A C 1
ATOM 762 O O . GLN A 1 95 ? 5.507 -4.976 2.715 1.00 98.62 95 GLN A O 1
ATOM 767 N N . LYS A 1 96 ? 7.000 -3.353 3.121 1.00 98.31 96 LYS A N 1
ATOM 768 C CA . LYS A 1 96 ? 8.131 -4.105 2.553 1.00 98.31 96 LYS A CA 1
ATOM 769 C C . LYS A 1 96 ? 8.456 -5.354 3.363 1.00 98.31 96 LYS A C 1
ATOM 771 O O . LYS A 1 96 ? 8.746 -6.395 2.779 1.00 98.31 96 LYS A O 1
ATOM 776 N N . ASP A 1 97 ? 8.374 -5.286 4.685 1.00 98.44 97 ASP A N 1
ATOM 777 C CA . ASP A 1 97 ? 8.629 -6.436 5.548 1.00 98.44 97 ASP A CA 1
ATOM 778 C C . ASP A 1 97 ? 7.571 -7.530 5.365 1.00 98.44 97 ASP A C 1
ATOM 780 O O . ASP A 1 97 ? 7.926 -8.707 5.301 1.00 98.44 97 ASP A O 1
ATOM 784 N N . HIS A 1 98 ? 6.297 -7.179 5.151 1.00 98.50 98 HIS A N 1
ATOM 785 C CA . HIS A 1 98 ? 5.281 -8.161 4.752 1.00 98.50 98 HIS A CA 1
ATOM 786 C C . HIS A 1 98 ? 5.630 -8.857 3.428 1.00 98.50 98 HIS A C 1
ATOM 788 O O . HIS A 1 98 ? 5.455 -10.069 3.313 1.00 98.50 98 HIS A O 1
ATOM 794 N N . ILE A 1 99 ? 6.145 -8.121 2.436 1.00 98.31 99 ILE A N 1
ATOM 795 C CA . ILE A 1 99 ? 6.610 -8.714 1.174 1.00 98.31 99 ILE A CA 1
ATOM 796 C C . ILE A 1 99 ? 7.775 -9.675 1.427 1.00 98.31 99 ILE A C 1
ATOM 798 O O . ILE A 1 99 ? 7.716 -10.824 0.997 1.00 98.31 99 ILE A O 1
ATOM 802 N N . ARG A 1 100 ? 8.797 -9.243 2.171 1.00 97.25 100 ARG A N 1
ATOM 803 C CA . ARG A 1 100 ? 9.981 -10.059 2.495 1.00 97.25 100 ARG A CA 1
ATOM 804 C C . ARG A 1 100 ? 9.654 -11.296 3.334 1.00 97.25 100 ARG A C 1
ATOM 806 O O . ARG A 1 100 ? 10.400 -12.266 3.298 1.00 97.25 100 ARG A O 1
ATOM 813 N N . LEU A 1 101 ? 8.562 -11.265 4.098 1.00 97.00 101 LEU A N 1
ATOM 814 C CA . LEU A 1 101 ? 8.087 -12.407 4.877 1.00 97.00 101 LEU A CA 1
ATOM 815 C C . LEU A 1 101 ? 7.384 -13.463 4.009 1.00 97.00 101 LEU A C 1
ATOM 817 O O . LEU A 1 101 ? 7.390 -14.642 4.355 1.00 97.00 101 LEU A O 1
ATOM 821 N N . ILE A 1 102 ? 6.733 -13.041 2.922 1.00 96.56 102 ILE A N 1
ATOM 822 C CA . ILE A 1 102 ? 5.882 -13.903 2.088 1.00 96.56 102 ILE A CA 1
ATOM 823 C C . ILE A 1 102 ? 6.639 -14.448 0.872 1.00 96.56 102 ILE A C 1
ATOM 825 O O . ILE A 1 102 ? 6.361 -15.564 0.436 1.00 96.56 102 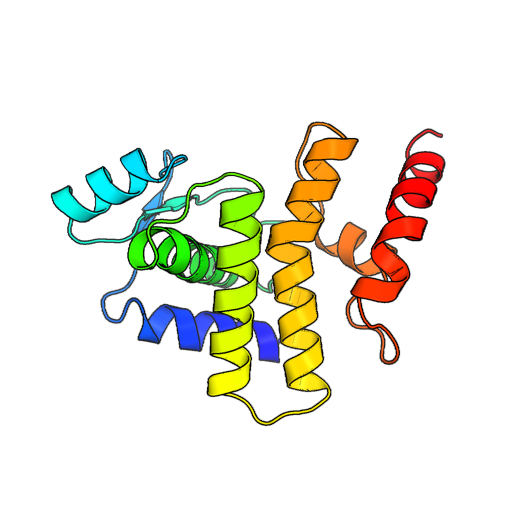ILE A O 1
ATOM 829 N N . TYR A 1 103 ? 7.565 -13.667 0.316 1.00 94.75 103 TYR A N 1
ATOM 830 C CA . TYR A 1 103 ? 8.260 -13.977 -0.930 1.00 94.75 103 TYR A CA 1
ATOM 831 C C . TYR A 1 103 ? 9.756 -14.190 -0.694 1.00 94.75 103 TYR A C 1
ATOM 833 O O . TYR A 1 103 ? 10.378 -13.475 0.093 1.00 94.75 103 TYR A O 1
ATOM 841 N N . ASP A 1 104 ? 10.344 -15.145 -1.418 1.00 94.75 104 ASP A N 1
ATOM 842 C CA . ASP A 1 104 ? 11.778 -15.423 -1.344 1.00 94.75 104 ASP A CA 1
ATOM 843 C C . ASP A 1 104 ? 12.613 -14.205 -1.785 1.00 94.75 104 ASP A C 1
ATOM 845 O O . ASP A 1 104 ? 12.201 -13.454 -2.679 1.00 94.75 104 ASP A O 1
ATOM 849 N N . PRO A 1 105 ? 13.812 -13.999 -1.213 1.00 93.12 105 PRO A N 1
ATOM 850 C CA . PRO A 1 105 ? 14.720 -12.955 -1.672 1.00 93.12 105 PRO A CA 1
ATOM 851 C C . PRO A 1 105 ? 15.044 -13.088 -3.166 1.00 93.12 105 PRO A C 1
ATOM 853 O O . PRO A 1 105 ? 15.371 -14.171 -3.653 1.00 93.12 105 PRO A O 1
ATOM 856 N N . GLY A 1 106 ? 14.995 -11.974 -3.897 1.00 90.00 106 GLY A N 1
ATOM 857 C CA . GLY A 1 106 ? 15.294 -11.941 -5.325 1.00 90.00 106 GLY A CA 1
ATOM 858 C C . GLY A 1 106 ? 14.718 -10.715 -6.024 1.00 90.00 106 GLY A C 1
ATOM 859 O O . GLY A 1 106 ? 14.011 -9.905 -5.428 1.00 90.00 106 GLY A O 1
ATOM 860 N N . THR A 1 107 ? 14.973 -10.615 -7.329 1.00 89.44 107 THR A N 1
ATOM 861 C CA . THR A 1 107 ? 14.637 -9.434 -8.144 1.00 89.44 107 THR A CA 1
ATOM 862 C C . THR A 1 107 ? 13.152 -9.071 -8.137 1.00 89.44 107 THR A C 1
ATOM 864 O O . THR A 1 107 ? 12.808 -7.897 -8.244 1.00 89.44 107 THR A O 1
ATOM 867 N N . GLN A 1 108 ? 12.257 -10.053 -7.999 1.00 92.81 108 GLN A N 1
ATOM 868 C CA . GLN A 1 108 ? 10.819 -9.800 -7.885 1.00 92.81 108 GLN A CA 1
ATOM 869 C C . GLN A 1 108 ? 10.456 -9.141 -6.547 1.00 92.81 108 GLN A C 1
ATOM 871 O O . GLN A 1 108 ? 9.724 -8.155 -6.532 1.00 92.81 108 GLN A O 1
ATOM 876 N N . THR A 1 109 ? 10.985 -9.661 -5.441 1.00 94.31 109 THR A N 1
ATOM 877 C CA . THR A 1 109 ? 10.787 -9.124 -4.087 1.00 94.31 109 THR A CA 1
ATOM 878 C C . THR A 1 109 ? 11.371 -7.717 -3.967 1.00 94.31 109 THR A C 1
ATOM 880 O O . THR A 1 109 ? 10.722 -6.829 -3.411 1.00 94.31 109 THR A O 1
ATOM 883 N N . ASP A 1 110 ? 12.540 -7.484 -4.568 1.00 91.81 110 ASP A N 1
ATOM 884 C CA . ASP A 1 110 ? 13.162 -6.158 -4.645 1.00 91.81 110 ASP A CA 1
ATOM 885 C C . ASP A 1 110 ? 12.286 -5.179 -5.437 1.00 91.81 110 ASP A C 1
ATOM 887 O O . ASP A 1 110 ? 12.000 -4.080 -4.962 1.00 91.81 110 ASP A O 1
ATOM 891 N N . LEU A 1 111 ? 11.773 -5.600 -6.600 1.00 92.25 111 LEU A N 1
ATOM 892 C CA . LEU A 1 111 ? 10.852 -4.791 -7.400 1.00 92.25 111 LEU A CA 1
ATOM 893 C C . LEU A 1 111 ? 9.581 -4.431 -6.619 1.00 92.25 111 LEU A C 1
ATOM 895 O O . LEU A 1 111 ? 9.124 -3.294 -6.687 1.00 92.25 111 LEU A O 1
ATOM 899 N N . PHE A 1 112 ? 8.993 -5.374 -5.881 1.00 95.94 112 PHE A N 1
ATOM 900 C CA . PHE A 1 112 ? 7.815 -5.093 -5.056 1.00 95.94 112 PHE A CA 1
ATOM 901 C C . PHE A 1 112 ? 8.127 -4.069 -3.963 1.00 95.94 112 PHE A C 1
ATOM 903 O O . PHE A 1 112 ? 7.329 -3.162 -3.737 1.00 95.94 112 PHE A O 1
ATOM 910 N N . CYS A 1 113 ? 9.295 -4.166 -3.325 1.00 95.62 113 CYS A N 1
ATOM 911 C CA . CYS A 1 113 ? 9.725 -3.185 -2.332 1.00 95.62 113 CYS A CA 1
ATOM 912 C C . CYS A 1 113 ? 9.933 -1.790 -2.943 1.00 95.62 113 CYS A C 1
ATOM 914 O O . CYS A 1 113 ? 9.552 -0.796 -2.324 1.00 95.62 113 CYS A O 1
ATOM 916 N N . ASP A 1 114 ? 10.493 -1.710 -4.152 1.00 92.69 114 ASP A N 1
ATOM 917 C CA . ASP A 1 114 ? 10.664 -0.452 -4.884 1.00 92.69 114 ASP A CA 1
ATOM 918 C C . ASP A 1 114 ? 9.316 0.163 -5.294 1.00 92.69 114 ASP A C 1
ATOM 920 O O . ASP A 1 114 ? 9.140 1.377 -5.192 1.00 92.69 114 ASP A O 1
ATOM 924 N N . LEU A 1 115 ? 8.339 -0.656 -5.702 1.00 95.31 115 LEU A N 1
ATOM 925 C CA . LEU A 1 115 ? 6.983 -0.195 -6.024 1.00 95.31 115 LEU A CA 1
ATOM 926 C C . LEU A 1 115 ? 6.248 0.344 -4.787 1.00 95.31 115 LEU A C 1
ATOM 928 O O . LEU A 1 115 ? 5.587 1.373 -4.886 1.00 95.31 115 LEU A O 1
ATOM 932 N N . ILE A 1 116 ? 6.401 -0.297 -3.623 1.00 96.94 116 ILE A N 1
ATOM 933 C CA . ILE A 1 116 ? 5.850 0.193 -2.345 1.00 96.94 116 ILE A CA 1
ATOM 934 C C . ILE A 1 116 ? 6.477 1.536 -1.962 1.00 96.94 116 ILE A C 1
ATOM 936 O O . ILE A 1 116 ? 5.764 2.480 -1.622 1.00 96.94 116 ILE A O 1
ATOM 940 N N . GLU A 1 117 ? 7.806 1.641 -2.041 1.00 94.38 117 GLU A N 1
ATOM 941 C CA . GLU A 1 117 ? 8.513 2.886 -1.729 1.00 94.38 117 GLU A CA 1
ATOM 942 C C . GLU A 1 117 ? 8.096 4.022 -2.669 1.00 94.38 117 GLU A C 1
ATOM 944 O O . GLU A 1 117 ? 7.896 5.152 -2.219 1.00 94.38 117 GLU A O 1
ATOM 949 N N . PHE A 1 118 ? 7.952 3.735 -3.965 1.00 93.50 118 PHE A N 1
ATOM 950 C CA . PHE A 1 118 ? 7.445 4.693 -4.940 1.00 93.50 118 PHE A CA 1
ATOM 951 C C . PHE A 1 118 ? 6.024 5.154 -4.591 1.00 93.50 118 PHE A C 1
ATOM 953 O O . PHE A 1 118 ? 5.775 6.360 -4.542 1.00 93.50 118 PHE A O 1
ATOM 960 N N . GLU A 1 119 ? 5.115 4.211 -4.328 1.00 94.75 119 GLU A N 1
ATOM 961 C CA . GLU A 1 119 ? 3.701 4.505 -4.095 1.00 94.75 119 GLU A CA 1
ATOM 962 C C . GLU A 1 119 ? 3.498 5.392 -2.865 1.00 94.75 119 GLU A C 1
ATOM 964 O O . GLU A 1 119 ? 2.734 6.351 -2.915 1.00 94.75 119 GLU A O 1
ATOM 969 N N . ILE A 1 120 ? 4.222 5.108 -1.783 1.00 94.81 120 ILE A N 1
ATOM 970 C CA . ILE A 1 120 ? 4.058 5.810 -0.508 1.00 94.81 120 ILE A CA 1
ATOM 971 C C . ILE A 1 120 ? 4.962 7.039 -0.473 1.00 94.81 120 ILE A C 1
ATOM 973 O O . ILE A 1 120 ? 4.513 8.186 -0.480 1.00 94.81 120 ILE A O 1
ATOM 977 N N . MET A 1 121 ? 6.274 6.815 -0.480 1.00 92.19 121 MET A N 1
ATOM 978 C CA . MET A 1 121 ? 7.231 7.883 -0.231 1.00 92.19 121 MET A CA 1
ATOM 979 C C . MET A 1 121 ? 7.521 8.716 -1.478 1.00 92.19 121 MET A C 1
ATOM 981 O O . MET A 1 121 ? 7.701 9.926 -1.364 1.00 92.19 121 MET A O 1
ATOM 985 N N . GLY A 1 122 ? 7.556 8.100 -2.663 1.00 88.81 122 GLY A N 1
ATOM 986 C CA . GLY A 1 122 ? 7.782 8.818 -3.921 1.00 88.81 122 GLY A CA 1
ATOM 987 C C . GLY A 1 122 ? 6.686 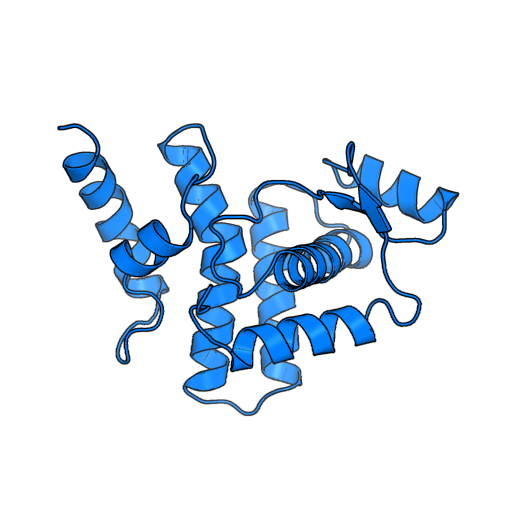9.840 -4.220 1.00 88.81 122 GLY A C 1
ATOM 988 O O . GLY A 1 122 ? 6.981 10.976 -4.592 1.00 88.81 122 GLY A O 1
ATOM 989 N N . GLN A 1 123 ? 5.422 9.479 -3.991 1.00 88.12 123 GLN A N 1
ATOM 990 C CA . GLN A 1 123 ? 4.298 10.407 -4.145 1.00 88.12 123 GLN A CA 1
ATOM 991 C C . GLN A 1 123 ? 4.277 11.490 -3.064 1.00 88.12 123 GLN A C 1
ATOM 993 O O . GLN A 1 123 ? 3.999 12.652 -3.374 1.00 88.12 123 GLN A O 1
ATOM 998 N N . PHE A 1 124 ? 4.603 11.140 -1.814 1.00 87.62 124 PHE A N 1
ATOM 999 C CA . PHE A 1 124 ? 4.715 12.113 -0.726 1.00 87.62 124 PHE A CA 1
ATOM 1000 C C . PHE A 1 124 ? 5.784 13.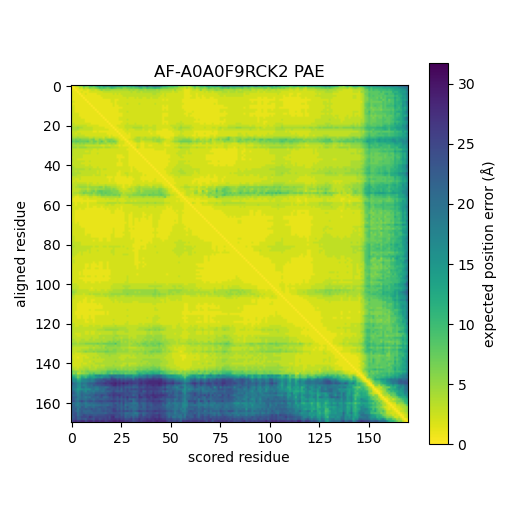172 -1.034 1.00 87.62 124 PHE A C 1
ATOM 1002 O O . PHE A 1 124 ? 5.530 14.369 -0.924 1.00 87.62 124 PHE A O 1
ATOM 1009 N N . GLU A 1 125 ? 6.960 12.744 -1.494 1.00 87.19 125 GLU A N 1
ATOM 1010 C CA . GLU A 1 125 ? 8.057 13.633 -1.891 1.00 87.19 125 GLU A CA 1
ATOM 1011 C C . GLU A 1 125 ? 7.708 14.486 -3.109 1.00 87.19 125 GLU A C 1
ATOM 1013 O O . GLU A 1 125 ? 7.996 15.684 -3.123 1.00 87.19 125 GLU A O 1
ATOM 1018 N N . TYR A 1 126 ? 7.038 13.911 -4.112 1.00 87.94 126 TYR A N 1
ATOM 1019 C CA . TYR A 1 126 ? 6.530 14.683 -5.244 1.00 87.94 126 TYR A CA 1
ATOM 1020 C C . TYR A 1 126 ? 5.605 15.810 -4.757 1.00 87.94 126 TYR A C 1
ATOM 1022 O O . TYR A 1 126 ? 5.788 16.972 -5.122 1.00 87.94 126 TYR A O 1
ATOM 1030 N N . LYS A 1 127 ? 4.662 15.504 -3.859 1.00 88.81 127 LYS A N 1
ATOM 1031 C CA . LYS A 1 127 ? 3.768 16.511 -3.280 1.00 88.81 127 LYS A CA 1
ATOM 1032 C C . LYS A 1 127 ? 4.515 17.577 -2.481 1.00 88.81 127 LYS A C 1
ATOM 1034 O O . LYS A 1 127 ? 4.171 18.749 -2.601 1.00 88.81 127 LYS A O 1
ATOM 1039 N N . GLU A 1 128 ? 5.534 17.217 -1.702 1.00 87.25 128 GLU A N 1
ATOM 1040 C CA . GLU A 1 128 ? 6.367 18.201 -0.990 1.00 87.25 128 GLU A CA 1
ATOM 1041 C C . GLU A 1 128 ? 7.039 19.194 -1.954 1.00 87.25 128 GLU A C 1
ATOM 1043 O O . GLU A 1 128 ? 7.175 20.375 -1.632 1.00 87.25 128 GLU A O 1
ATOM 1048 N N . VAL A 1 129 ? 7.443 18.738 -3.145 1.00 86.38 129 VAL A N 1
ATOM 1049 C CA . VAL A 1 129 ? 8.137 19.569 -4.142 1.00 86.38 129 VAL A CA 1
ATOM 1050 C C . VAL A 1 129 ? 7.175 20.405 -4.993 1.00 86.38 129 VAL A C 1
ATOM 1052 O O . VAL A 1 129 ? 7.491 21.557 -5.304 1.00 86.38 129 VAL A O 1
ATOM 1055 N N . PHE A 1 130 ? 6.035 19.836 -5.392 1.00 87.69 130 PHE A N 1
ATOM 1056 C CA . PHE A 1 130 ? 5.120 20.414 -6.388 1.00 87.69 130 PHE A CA 1
ATOM 1057 C C . PHE A 1 130 ? 3.774 20.887 -5.807 1.00 87.69 130 PHE A C 1
ATOM 1059 O O . PHE A 1 130 ? 2.957 21.457 -6.527 1.00 87.69 130 PHE A O 1
ATOM 1066 N N . GLY A 1 131 ? 3.523 20.667 -4.515 1.00 89.75 131 GLY A N 1
ATOM 1067 C CA . GLY A 1 131 ? 2.309 21.077 -3.799 1.00 89.75 131 GLY A CA 1
ATOM 1068 C C . GLY A 1 131 ? 1.105 20.141 -3.968 1.00 89.75 131 GLY A C 1
ATOM 1069 O O . GLY A 1 131 ? 0.190 20.183 -3.149 1.00 89.75 131 GLY A O 1
ATOM 1070 N N . ASN A 1 132 ? 1.115 19.264 -4.974 1.00 89.25 132 ASN A N 1
ATOM 1071 C CA . ASN A 1 132 ? 0.042 18.311 -5.270 1.00 89.25 132 ASN A CA 1
ATOM 1072 C C . ASN A 1 132 ? 0.606 16.908 -5.516 1.00 89.25 132 ASN A C 1
ATOM 1074 O O . ASN A 1 132 ? 1.754 16.763 -5.931 1.00 89.25 132 ASN A O 1
ATOM 1078 N N . PHE A 1 133 ? -0.207 15.877 -5.282 1.00 89.62 133 PHE A N 1
ATOM 1079 C CA . PHE A 1 133 ? 0.123 14.508 -5.686 1.00 89.62 133 PHE A CA 1
ATOM 1080 C C . PHE A 1 133 ? 0.168 14.376 -7.220 1.00 89.62 133 PHE A C 1
ATOM 1082 O O . PHE A 1 133 ? -0.478 15.169 -7.912 1.00 89.62 133 PHE A O 1
ATOM 1089 N N . PRO A 1 134 ? 0.916 13.402 -7.771 1.00 88.31 134 PRO A N 1
ATOM 1090 C CA . PRO A 1 134 ? 0.978 13.211 -9.215 1.00 88.31 134 PRO A CA 1
ATOM 1091 C C . PRO A 1 134 ? -0.388 12.795 -9.779 1.00 88.31 134 PRO A C 1
ATOM 1093 O O . PRO A 1 134 ? -1.008 11.850 -9.297 1.00 88.31 134 PRO A O 1
ATOM 1096 N N . GLU A 1 135 ? -0.836 13.468 -10.841 1.00 90.38 135 GLU A N 1
ATOM 1097 C CA . GLU A 1 135 ? -2.070 13.104 -11.558 1.00 90.38 135 GLU A CA 1
ATOM 1098 C C . GLU A 1 135 ? -1.911 11.836 -12.411 1.00 90.38 135 GLU A C 1
ATOM 1100 O O . GLU A 1 135 ? -2.901 11.202 -12.775 1.00 90.38 135 GLU A O 1
ATOM 1105 N N . ASP A 1 136 ? -0.670 11.486 -12.759 1.00 90.69 136 ASP A N 1
ATOM 1106 C CA . ASP A 1 136 ? -0.315 10.322 -13.568 1.00 90.69 136 ASP A CA 1
ATOM 1107 C C . ASP A 1 136 ? 0.877 9.595 -12.932 1.00 90.69 136 ASP A C 1
ATOM 1109 O O . ASP A 1 136 ? 2.045 9.937 -13.148 1.00 90.69 136 ASP A O 1
ATOM 1113 N N . GLN A 1 137 ? 0.577 8.606 -12.088 1.00 90.88 137 GLN A N 1
ATOM 1114 C CA . GLN A 1 137 ? 1.603 7.849 -11.371 1.00 90.88 137 GLN A CA 1
ATOM 1115 C C . GLN A 1 137 ? 2.431 6.984 -12.330 1.00 90.88 137 GLN A C 1
ATOM 1117 O O . GLN A 1 137 ? 3.621 6.788 -12.095 1.00 90.88 137 GLN A O 1
ATOM 1122 N N . MET A 1 138 ? 1.837 6.499 -13.428 1.00 89.31 138 MET A N 1
ATOM 1123 C CA . MET A 1 138 ? 2.546 5.712 -14.445 1.00 89.31 138 MET A CA 1
ATOM 1124 C C . MET A 1 138 ? 3.629 6.544 -15.126 1.00 89.31 138 MET A C 1
ATOM 1126 O O . MET A 1 138 ? 4.777 6.106 -15.217 1.00 89.31 138 MET A O 1
ATOM 1130 N N . ALA A 1 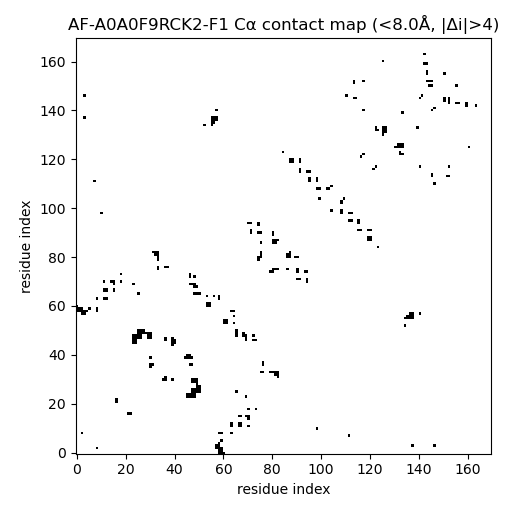139 ? 3.286 7.758 -15.566 1.00 86.94 139 ALA A N 1
ATOM 1131 C CA . ALA A 1 139 ? 4.248 8.672 -16.175 1.00 86.94 139 ALA A CA 1
ATOM 1132 C C . ALA A 1 139 ? 5.404 8.993 -15.214 1.00 86.94 139 ALA A C 1
ATOM 1134 O O . ALA A 1 139 ? 6.571 8.937 -15.611 1.00 86.94 139 ALA A O 1
ATOM 1135 N N . LEU A 1 140 ? 5.095 9.251 -13.938 1.00 86.75 140 LEU A N 1
ATOM 1136 C CA . LEU A 1 140 ? 6.116 9.503 -12.923 1.00 86.75 140 LEU A CA 1
ATOM 1137 C C . LEU A 1 140 ? 7.009 8.274 -12.687 1.00 86.75 140 LEU A C 1
ATOM 1139 O O . LEU A 1 140 ? 8.232 8.404 -12.650 1.00 86.75 140 LEU A O 1
ATOM 1143 N N . ALA A 1 141 ? 6.430 7.079 -12.567 1.00 86.81 141 ALA A N 1
ATOM 1144 C CA . ALA A 1 141 ? 7.185 5.846 -12.365 1.00 86.81 141 ALA A CA 1
ATOM 1145 C C . ALA A 1 141 ? 8.164 5.576 -13.521 1.00 86.81 141 ALA A C 1
ATOM 1147 O O . ALA A 1 141 ? 9.322 5.222 -13.279 1.00 86.81 141 ALA A O 1
ATOM 1148 N N . PHE A 1 142 ? 7.741 5.808 -14.770 1.00 84.38 142 PHE A N 1
ATOM 1149 C CA . PHE A 1 142 ? 8.620 5.698 -15.935 1.00 84.38 142 PHE A CA 1
ATOM 1150 C C . PHE A 1 142 ? 9.741 6.737 -15.929 1.00 84.38 142 PHE A C 1
ATOM 1152 O O . PHE A 1 142 ? 10.891 6.371 -16.178 1.00 84.38 142 PHE A O 1
ATOM 1159 N N . ALA A 1 143 ? 9.442 7.997 -15.600 1.00 80.31 143 ALA A N 1
ATOM 1160 C CA . ALA A 1 143 ? 10.449 9.056 -15.497 1.00 80.31 143 ALA A CA 1
ATOM 1161 C C . ALA A 1 143 ? 11.515 8.740 -14.430 1.00 80.31 143 ALA A C 1
ATOM 1163 O O . ALA A 1 143 ? 12.697 9.027 -14.609 1.00 80.31 143 ALA A O 1
ATOM 1164 N N . LEU A 1 144 ? 11.117 8.079 -13.340 1.00 77.88 144 LEU A N 1
ATOM 1165 C CA . LEU A 1 144 ? 12.017 7.624 -12.277 1.00 77.88 144 LEU A CA 1
ATOM 1166 C C . LEU A 1 144 ? 12.731 6.296 -12.602 1.00 77.88 144 LEU A C 1
ATOM 1168 O O . LEU A 1 144 ? 13.603 5.855 -11.849 1.00 77.88 144 LEU A O 1
ATOM 1172 N N . GLY A 1 145 ? 12.398 5.656 -13.727 1.00 76.06 145 GLY A N 1
ATOM 1173 C CA . GLY A 1 145 ? 12.980 4.385 -14.159 1.00 76.06 145 GLY A CA 1
ATOM 1174 C C . GLY A 1 145 ? 12.596 3.192 -13.278 1.00 76.06 145 GLY A C 1
ATOM 1175 O O . GLY A 1 145 ? 13.367 2.231 -13.194 1.00 76.06 145 GLY A O 1
ATOM 1176 N N . ILE A 1 146 ? 11.437 3.253 -12.615 1.00 78.56 146 ILE A N 1
ATOM 1177 C CA . ILE A 1 146 ? 10.864 2.142 -11.845 1.00 78.56 146 ILE A CA 1
ATOM 1178 C C . ILE A 1 146 ? 10.530 0.983 -12.792 1.00 78.56 146 ILE A C 1
ATOM 1180 O O . ILE A 1 146 ? 10.002 1.195 -13.882 1.00 78.56 146 ILE A O 1
ATOM 1184 N N . GLY A 1 147 ? 10.837 -0.253 -12.387 1.00 64.94 147 GLY A N 1
ATOM 1185 C CA . GLY A 1 147 ? 10.532 -1.452 -13.180 1.00 64.94 147 GLY A CA 1
ATOM 1186 C C . GLY A 1 147 ? 11.532 -1.771 -14.299 1.00 64.94 147 GLY A C 1
ATOM 1187 O O . GLY A 1 147 ? 11.347 -2.754 -15.013 1.00 64.94 147 GLY A O 1
ATOM 1188 N N . GLN A 1 148 ? 12.612 -0.996 -14.446 1.00 63.78 148 GLN A N 1
ATOM 1189 C CA . GLN A 1 148 ? 13.721 -1.335 -15.345 1.00 63.78 148 GLN A CA 1
ATOM 1190 C C . GLN A 1 148 ? 14.765 -2.200 -14.618 1.00 63.78 148 GLN A C 1
ATOM 1192 O O . GLN A 1 148 ? 15.098 -1.934 -13.464 1.00 63.78 148 GLN A O 1
ATOM 1197 N N . ALA A 1 149 ? 15.308 -3.207 -15.315 1.00 48.91 149 ALA A N 1
ATOM 1198 C CA . ALA A 1 149 ? 16.110 -4.333 -14.800 1.00 48.91 149 ALA A CA 1
ATOM 1199 C C . ALA A 1 149 ? 17.413 -3.999 -14.028 1.00 48.91 149 ALA A C 1
ATOM 1201 O O . ALA A 1 149 ? 18.167 -4.904 -13.683 1.00 48.91 149 ALA A O 1
ATOM 1202 N N . THR A 1 150 ? 17.709 -2.727 -13.761 1.00 46.91 150 THR A N 1
ATOM 1203 C CA . THR A 1 150 ? 18.958 -2.273 -13.126 1.00 46.91 150 THR A CA 1
ATOM 1204 C C . THR A 1 150 ? 18.763 -1.235 -12.020 1.00 46.91 150 THR A C 1
ATOM 1206 O O . THR A 1 150 ? 19.734 -0.626 -11.575 1.00 46.91 150 THR A O 1
ATOM 1209 N N . SER A 1 151 ? 17.537 -0.981 -11.565 1.00 48.75 151 SER A N 1
ATOM 1210 C CA . SER A 1 151 ? 17.285 0.123 -10.641 1.00 48.75 151 SER A CA 1
ATOM 1211 C C . SER A 1 151 ? 17.165 -0.369 -9.204 1.00 48.75 151 SER A C 1
ATOM 1213 O O . SER A 1 151 ? 16.231 -1.093 -8.903 1.00 48.75 151 SER A O 1
ATOM 1215 N N . SER A 1 152 ? 18.051 0.080 -8.308 1.00 53.94 152 SER A N 1
ATOM 1216 C CA . SER A 1 152 ? 17.586 0.370 -6.953 1.00 53.94 152 SER A CA 1
ATOM 1217 C C . SER A 1 152 ? 16.994 1.774 -7.005 1.00 53.94 152 SER A C 1
ATOM 1219 O O . SER A 1 152 ? 17.682 2.744 -7.347 1.00 53.94 152 SER A O 1
ATOM 1221 N N . TYR A 1 153 ? 15.699 1.894 -6.730 1.00 54.16 153 TYR A N 1
ATOM 1222 C CA . TYR A 1 153 ? 15.009 3.184 -6.656 1.00 54.16 153 TYR A CA 1
ATOM 1223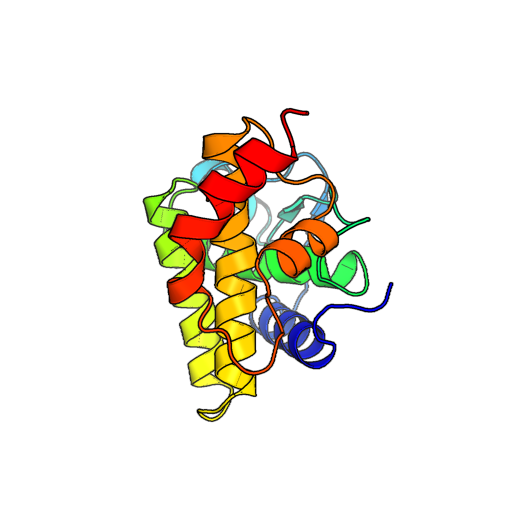 C C . TYR A 1 153 ? 15.786 4.227 -5.824 1.00 54.16 153 TYR A C 1
ATOM 1225 O O . TYR A 1 153 ? 15.936 5.386 -6.222 1.00 54.16 153 TYR A O 1
ATOM 1233 N N . LEU A 1 154 ? 16.391 3.774 -4.720 1.00 52.19 154 LEU A N 1
ATOM 1234 C CA . LEU A 1 154 ? 17.226 4.569 -3.815 1.00 52.19 154 LEU A CA 1
ATOM 1235 C C . LEU A 1 154 ? 18.372 5.325 -4.506 1.00 52.19 154 LEU A C 1
ATOM 1237 O O . LEU A 1 154 ? 18.655 6.459 -4.124 1.00 52.19 154 LEU A O 1
ATOM 1241 N N . ASN A 1 155 ? 19.007 4.751 -5.533 1.00 49.81 155 ASN A N 1
ATOM 1242 C CA . ASN A 1 155 ? 20.159 5.378 -6.188 1.00 49.81 155 ASN A CA 1
ATOM 1243 C C . ASN A 1 155 ? 19.776 6.496 -7.176 1.00 49.81 155 ASN A C 1
ATOM 1245 O O . ASN A 1 155 ? 20.618 7.335 -7.496 1.00 49.81 155 ASN A O 1
ATOM 1249 N N . LYS A 1 156 ? 18.523 6.544 -7.653 1.00 57.53 156 LYS A N 1
ATOM 1250 C CA . LYS A 1 156 ? 18.062 7.543 -8.643 1.00 57.53 156 LYS A CA 1
ATOM 1251 C C . LYS A 1 156 ? 17.287 8.710 -8.022 1.00 57.53 156 LYS A C 1
ATOM 1253 O O . LYS A 1 156 ? 17.299 9.811 -8.571 1.00 57.53 156 LYS A O 1
ATOM 1258 N N . ARG A 1 157 ? 16.707 8.488 -6.839 1.00 59.75 157 ARG A N 1
ATOM 1259 C CA . ARG A 1 157 ? 15.751 9.356 -6.131 1.00 59.75 157 ARG A CA 1
ATOM 1260 C C . ARG A 1 157 ? 16.173 10.822 -5.950 1.00 59.75 157 ARG A C 1
ATOM 1262 O O . ARG A 1 157 ? 15.338 11.708 -6.052 1.00 59.75 157 ARG A O 1
ATOM 1269 N N . LEU A 1 158 ? 17.454 11.110 -5.703 1.00 48.28 158 LEU A N 1
ATOM 1270 C CA . LEU A 1 158 ? 17.908 12.488 -5.439 1.00 48.28 158 LEU A CA 1
ATOM 1271 C C . LEU A 1 158 ? 18.259 13.292 -6.699 1.00 48.28 158 LEU A C 1
ATOM 1273 O O . LEU A 1 158 ? 18.181 14.519 -6.672 1.00 48.28 158 LEU A O 1
ATOM 1277 N N . ARG A 1 159 ? 18.647 12.635 -7.799 1.00 52.28 159 ARG A N 1
ATOM 1278 C CA . ARG A 1 159 ? 18.960 13.335 -9.059 1.00 52.28 159 ARG A CA 1
ATOM 1279 C C . ARG A 1 159 ? 17.697 13.596 -9.878 1.00 52.28 159 ARG A C 1
ATOM 1281 O O . ARG A 1 159 ? 17.517 14.704 -10.375 1.00 52.28 159 ARG A O 1
ATOM 1288 N N . SER A 1 160 ? 16.779 12.633 -9.908 1.00 57.88 160 SER A N 1
ATOM 1289 C CA . SER A 1 160 ? 15.612 12.659 -10.789 1.00 57.88 160 SER A CA 1
ATOM 1290 C C . SER A 1 160 ? 14.551 13.695 -10.414 1.00 57.88 160 SER A C 1
ATOM 1292 O O . SER A 1 160 ? 13.987 14.301 -11.314 1.00 57.88 160 SER A O 1
ATOM 1294 N N . PHE A 1 161 ? 14.286 13.985 -9.133 1.00 60.62 161 PHE A N 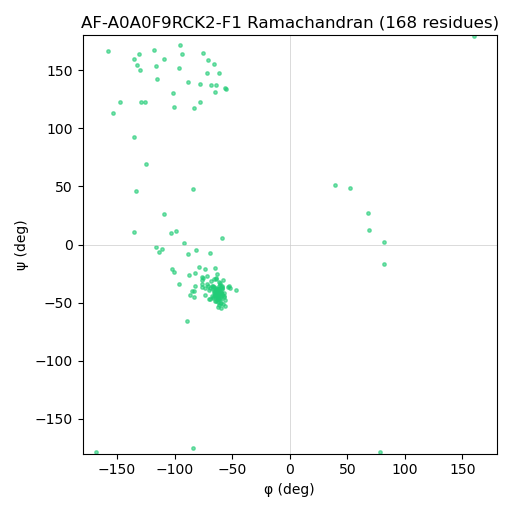1
ATOM 1295 C CA . PHE A 1 161 ? 13.298 15.026 -8.787 1.00 60.62 161 PHE A CA 1
ATOM 1296 C C . PHE A 1 161 ? 13.808 16.447 -9.080 1.00 60.62 161 PHE A C 1
ATOM 1298 O O . PHE A 1 161 ? 13.040 17.314 -9.499 1.00 60.62 161 PHE A O 1
ATOM 1305 N N . ALA A 1 162 ? 15.113 16.687 -8.917 1.00 54.88 162 ALA A N 1
ATOM 1306 C CA . ALA A 1 162 ? 15.748 17.956 -9.278 1.00 54.88 162 ALA A CA 1
ATOM 1307 C C . ALA A 1 162 ? 15.857 18.163 -10.803 1.00 54.88 162 ALA A C 1
ATOM 1309 O O . ALA A 1 162 ? 15.884 19.309 -11.257 1.00 54.88 162 ALA A O 1
ATOM 1310 N N . GLU A 1 163 ? 15.923 17.082 -11.584 1.00 57.97 163 GLU A N 1
ATOM 1311 C CA . GLU A 1 163 ? 15.909 17.094 -13.054 1.00 57.97 163 GLU A CA 1
ATOM 1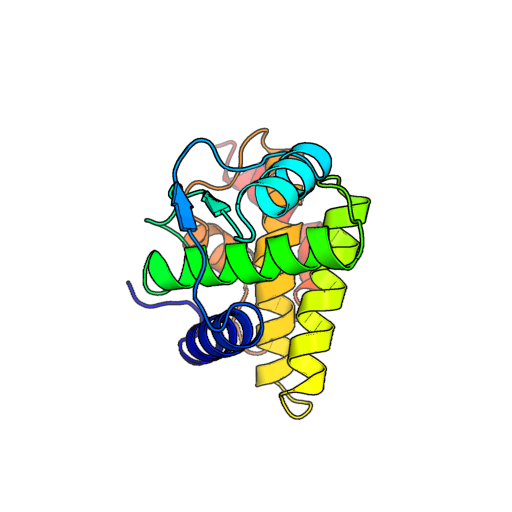312 C C . GLU A 1 163 ? 14.476 17.181 -13.606 1.00 57.97 163 GLU A C 1
ATOM 1314 O O . GLU A 1 163 ? 14.198 18.067 -14.411 1.00 57.97 163 GLU A O 1
ATOM 1319 N N . ALA A 1 164 ? 13.530 16.398 -13.076 1.00 53.69 164 ALA A N 1
ATOM 1320 C CA . ALA A 1 164 ? 12.108 16.454 -13.432 1.00 53.69 164 ALA A CA 1
ATOM 1321 C C . ALA A 1 164 ? 11.497 17.839 -13.174 1.00 53.69 164 ALA A C 1
ATOM 1323 O O . ALA A 1 164 ? 10.711 18.334 -13.978 1.00 53.69 164 ALA A O 1
ATOM 1324 N N . LYS A 1 165 ? 11.913 18.527 -12.098 1.00 53.25 165 LYS A N 1
ATOM 1325 C CA . LYS A 1 165 ? 11.524 19.926 -11.872 1.00 53.25 165 LYS A CA 1
ATOM 1326 C C . LYS A 1 165 ? 12.016 20.852 -12.991 1.00 53.25 165 LYS A C 1
ATOM 1328 O O . LYS A 1 165 ? 11.333 21.817 -13.292 1.00 53.25 165 LYS A O 1
ATOM 1333 N N . ARG A 1 166 ? 13.162 20.599 -13.633 1.00 53.41 166 ARG A N 1
ATOM 1334 C CA . ARG A 1 166 ? 13.634 21.428 -14.762 1.00 53.41 166 ARG A CA 1
ATOM 1335 C C . ARG A 1 166 ? 12.879 21.134 -16.054 1.00 53.41 166 ARG A C 1
ATOM 1337 O O . ARG A 1 166 ? 12.617 22.067 -16.799 1.00 53.41 166 ARG A O 1
ATOM 1344 N N . GLU A 1 167 ? 12.522 19.876 -16.297 1.00 49.84 167 GLU A N 1
ATOM 1345 C CA . GLU A 1 167 ? 11.812 19.459 -17.515 1.00 49.84 167 GLU A CA 1
ATOM 1346 C C . GLU A 1 167 ? 10.320 19.825 -17.504 1.00 49.84 167 GLU A C 1
ATOM 1348 O O . GLU A 1 167 ? 9.758 20.090 -18.559 1.00 49.84 167 GLU A O 1
ATOM 1353 N N . LEU A 1 168 ? 9.692 19.912 -16.325 1.00 46.75 168 LEU A N 1
ATOM 1354 C CA . LEU A 1 168 ? 8.282 20.306 -16.162 1.00 46.75 168 LEU A CA 1
ATOM 1355 C C . LEU A 1 168 ? 8.069 21.821 -15.947 1.00 46.75 168 LEU A C 1
ATOM 1357 O O . LEU A 1 168 ? 6.933 22.249 -15.757 1.00 46.75 168 LEU A O 1
ATOM 1361 N N . THR A 1 169 ? 9.138 22.632 -15.951 1.00 40.94 169 THR A N 1
ATOM 1362 C CA . THR A 1 169 ? 9.069 24.110 -15.836 1.00 40.94 169 THR A CA 1
ATOM 1363 C C . THR A 1 169 ? 9.434 24.824 -17.155 1.00 40.94 169 THR A C 1
ATOM 1365 O O . THR A 1 169 ? 9.898 25.965 -17.138 1.00 40.94 169 THR A O 1
ATOM 1368 N N . LEU A 1 170 ? 9.232 24.158 -18.297 1.00 38.19 170 LEU A N 1
ATOM 1369 C CA . LEU A 1 170 ? 9.267 24.718 -19.659 1.00 38.19 170 LEU A CA 1
ATOM 1370 C C . LEU A 1 170 ? 7.894 24.555 -20.319 1.00 38.19 170 LEU A C 1
ATOM 1372 O O . LEU A 1 170 ? 7.562 25.416 -21.163 1.00 38.19 170 LEU A O 1
#

Solvent-accessible surface area (backbone atoms only — not comparable to full-atom values): 9646 Å² total; per-residue (Å²): 101,89,37,83,44,69,68,49,48,51,50,38,45,54,51,23,45,67,78,31,78,90,56,71,46,74,38,82,88,41,59,82,42,50,64,52,42,50,54,45,28,75,72,70,75,46,55,61,27,58,66,67,93,41,90,42,41,53,45,50,43,48,68,48,49,44,26,41,44,49,42,50,52,46,41,25,63,78,67,73,29,48,82,43,78,69,25,49,52,52,36,41,52,51,55,35,48,54,49,62,73,74,40,70,91,48,73,67,49,50,49,49,38,44,50,47,41,40,64,54,53,46,37,51,50,46,19,74,76,70,77,46,67,71,85,42,40,45,63,52,38,57,75,66,44,61,91,46,101,79,58,60,58,81,79,44,57,76,60,46,59,67,47,49,55,60,69,75,72,117

Foldseek 3Di:
DDALDPVLLVVLQVLLCVLCVVDAAEDPPADPWLVSQLVVCVVPVHGYDYQDLFPQANDPGSVSVRSNRSLLVSLCNVVVAIPDPVSLVSSLVVVLVSLPVPDPDDDVSQLSSQSSCCVRVVQVVLCVVPVDGDSHSPVVCVLLVRSPPDDPSVVSSPVSVVVVVVVVVD

Sequence (170 aa):
MEPLSKAFNVAVITIANRLHPTGYDVGDPAPSTLQELQDHINTTGRMLVWNGASNKTIYACSETNWAFRAWHDWCHYTYNLKFDKEGERKACEIQKDHIRLIYDPGTQTDLFCDLIEFEIMGQFEYKEVFGNFPEDQMALAFALGIGQATSSYLNKRLRSFAEAKRELTL

Organism: NCBI:txid412755

Mean predicted aligned error: 5.67 Å

Nearest PDB structures (foldseek):
  5dkg-assembly1_B  TM=2.528E-01  e=6.704E+00  Homo sapiens

Secondary structure (DSSP, 8-state):
---S-HHHHHHHHHHHHHH-TT--EEESS---SHHHHHHHHHHHSS-EEE--S-TTSSSSSHHHHHHHHHHHHHHHHHTT--SSHHHHHHHHHHHHHHHHHHS-SSHHHHHHHHHHHIIIIIHHHHHHHHSS--S-HHHHHHHTTTTSTT--HHHHHHHHHHHHHHHTT-

pLDDT: mean 88.64, std 15.4, range [38.19, 98.75]